Protein AF-A0A0L0F661-F1 (afdb_monomer_lite)

pLDDT: mean 77.95, st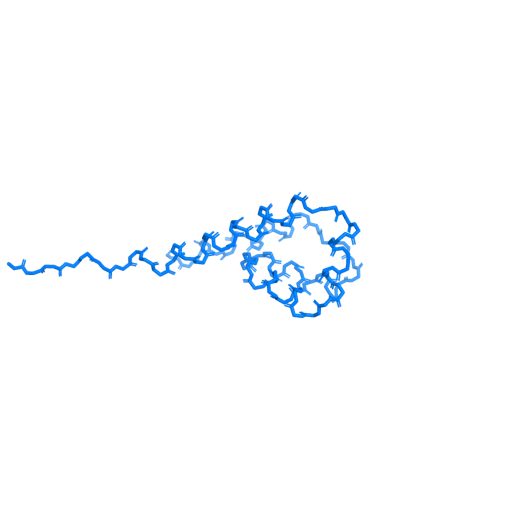d 17.46, range [38.22, 92.31]

Structure (mmCIF, N/CA/C/O backbone):
data_AF-A0A0L0F661-F1
#
_entry.id   AF-A0A0L0F661-F1
#
loop_
_atom_site.group_PDB
_atom_site.id
_atom_site.type_symbol
_atom_site.label_atom_id
_atom_site.label_alt_id
_atom_site.label_comp_id
_atom_site.label_asym_id
_atom_site.label_entity_id
_atom_site.label_seq_id
_atom_site.pdbx_PDB_ins_code
_atom_site.Cartn_x
_atom_site.Cartn_y
_atom_site.Cartn_z
_atom_site.occupancy
_atom_site.B_iso_or_equiv
_atom_site.auth_seq_id
_atom_site.auth_comp_id
_atom_site.auth_asym_id
_atom_site.auth_atom_id
_atom_site.pdbx_PDB_model_num
ATOM 1 N N . MET A 1 1 ? -35.094 -23.526 -26.648 1.00 40.06 1 MET A N 1
ATOM 2 C CA . MET A 1 1 ? -33.648 -23.814 -26.767 1.00 40.06 1 MET A CA 1
ATOM 3 C C . MET A 1 1 ? -32.950 -22.996 -25.695 1.00 40.06 1 MET A C 1
ATOM 5 O O . MET A 1 1 ? -33.272 -21.825 -25.545 1.00 40.06 1 MET A O 1
ATOM 9 N N . SER A 1 2 ? -32.170 -23.668 -24.857 1.00 39.78 2 SER A N 1
ATOM 10 C CA . SER A 1 2 ? -31.832 -23.275 -23.487 1.00 39.78 2 SER A CA 1
ATOM 11 C C . SER A 1 2 ? -30.707 -22.238 -23.365 1.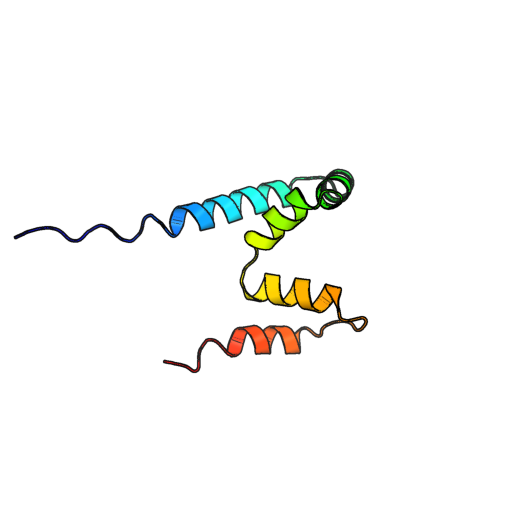00 39.78 2 SER A C 1
ATOM 13 O O . SER A 1 2 ? -29.727 -22.297 -24.094 1.00 39.78 2 SER A O 1
ATOM 15 N N . SER A 1 3 ? -30.892 -21.343 -22.390 1.00 48.75 3 SER A N 1
ATOM 16 C CA . SER A 1 3 ? -29.952 -20.782 -21.404 1.00 48.75 3 SER A CA 1
ATOM 17 C C . SER A 1 3 ? -28.451 -20.669 -21.709 1.00 48.75 3 SER A C 1
ATOM 19 O O . SER A 1 3 ? -27.758 -21.675 -21.805 1.00 48.75 3 SER A O 1
ATOM 21 N N . SER A 1 4 ? -27.916 -19.448 -21.570 1.00 45.06 4 SER A N 1
ATOM 22 C CA . SER A 1 4 ? -26.558 -19.220 -21.041 1.00 45.06 4 SER A CA 1
ATOM 23 C C . SER A 1 4 ? -26.405 -17.808 -20.443 1.00 45.06 4 SER A C 1
ATOM 25 O O . SER A 1 4 ? -25.671 -16.970 -20.960 1.00 45.06 4 SER A O 1
ATOM 27 N N . SER A 1 5 ? -27.105 -17.538 -19.337 1.00 48.31 5 SER A N 1
ATOM 28 C CA . SER A 1 5 ? -26.839 -16.388 -18.457 1.00 48.31 5 SER A CA 1
ATOM 29 C C . SER A 1 5 ? -26.291 -16.919 -17.139 1.00 48.31 5 SER A C 1
ATOM 31 O O . SER A 1 5 ? -27.052 -17.332 -16.270 1.00 48.31 5 SER A O 1
ATOM 33 N N . GLY A 1 6 ? -24.967 -16.972 -17.005 1.00 47.00 6 GLY A N 1
ATOM 34 C CA . GLY A 1 6 ? -24.337 -17.524 -15.807 1.00 47.00 6 GLY A CA 1
ATOM 35 C C . GLY A 1 6 ? -22.816 -17.492 -15.853 1.00 47.00 6 GLY A C 1
ATOM 36 O O . GLY A 1 6 ? -22.196 -18.544 -15.895 1.00 47.00 6 GLY A O 1
ATOM 37 N N . ALA A 1 7 ? -22.213 -16.297 -15.865 1.00 40.19 7 ALA A N 1
ATOM 38 C CA . ALA A 1 7 ? -20.761 -16.148 -15.676 1.00 40.19 7 ALA A CA 1
ATOM 39 C C . ALA A 1 7 ? -20.311 -14.797 -15.070 1.00 40.19 7 ALA A C 1
ATOM 41 O O . ALA A 1 7 ? -19.116 -14.531 -15.016 1.00 40.19 7 ALA A O 1
ATOM 42 N N . VAL A 1 8 ? -21.223 -13.937 -14.591 1.00 48.62 8 VAL A N 1
ATOM 43 C CA . VAL A 1 8 ? -20.869 -12.586 -14.081 1.00 48.62 8 VAL A CA 1
ATOM 44 C C . VAL A 1 8 ? -20.860 -12.451 -12.548 1.00 48.62 8 VAL A C 1
ATOM 46 O O . VAL A 1 8 ? -20.639 -11.362 -12.033 1.00 48.62 8 VAL A O 1
ATOM 49 N N . ALA A 1 9 ? -21.084 -13.531 -11.791 1.00 42.19 9 ALA A N 1
ATOM 50 C CA . ALA A 1 9 ? -21.248 -13.447 -10.332 1.00 42.19 9 ALA A CA 1
ATOM 51 C C . AL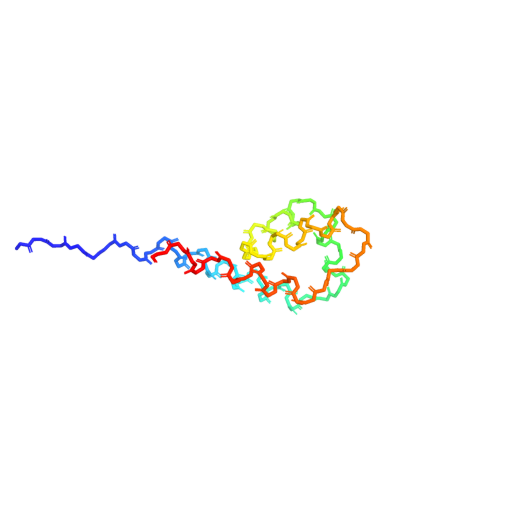A A 1 9 ? -19.946 -13.607 -9.515 1.00 42.19 9 ALA A C 1
ATOM 53 O O . ALA A 1 9 ? -19.889 -13.132 -8.385 1.00 42.19 9 ALA A O 1
ATOM 54 N N . ALA A 1 10 ? -18.901 -14.242 -10.061 1.00 46.25 10 ALA A N 1
ATOM 55 C CA . ALA A 1 10 ? -17.686 -14.568 -9.299 1.00 46.25 10 ALA A CA 1
ATOM 56 C C . ALA A 1 10 ? -16.675 -13.409 -9.191 1.00 46.25 10 ALA A C 1
ATOM 58 O O . ALA A 1 10 ? -15.898 -13.360 -8.245 1.00 46.25 10 ALA A O 1
ATOM 59 N N . SER A 1 11 ? -16.687 -12.460 -10.132 1.00 46.62 11 SER A N 1
ATOM 60 C CA . SER A 1 11 ? -15.842 -11.257 -10.079 1.00 46.62 11 SER A CA 1
ATOM 61 C C . SER A 1 11 ? -16.407 -10.192 -9.130 1.00 46.62 11 SER A C 1
ATOM 63 O O . SER A 1 11 ? -15.659 -9.540 -8.407 1.00 46.62 11 SER A O 1
ATOM 65 N N . ALA A 1 12 ? -17.736 -10.081 -9.040 1.00 51.59 12 ALA A N 1
ATOM 66 C CA . ALA A 1 12 ? -18.404 -9.053 -8.243 1.00 51.59 12 ALA A CA 1
ATOM 67 C C . ALA A 1 12 ? -18.195 -9.191 -6.721 1.00 51.59 12 ALA A C 1
ATOM 69 O O . ALA A 1 12 ? -18.245 -8.186 -6.007 1.00 51.59 12 ALA A O 1
ATOM 70 N N . SER A 1 13 ? -17.969 -10.405 -6.203 1.00 56.78 13 SER A N 1
ATOM 71 C CA . SER A 1 13 ? -17.753 -10.625 -4.765 1.00 56.78 13 SER A CA 1
ATOM 72 C C . SER A 1 13 ? -16.429 -10.028 -4.288 1.00 56.78 13 SER A C 1
ATOM 74 O O . SER A 1 13 ? -16.410 -9.302 -3.295 1.00 56.78 13 SER A O 1
ATOM 76 N N . SER A 1 14 ? -15.343 -10.251 -5.032 1.00 65.00 14 SER A N 1
ATOM 77 C CA . SER A 1 14 ? -14.006 -9.775 -4.660 1.00 65.00 14 SER A CA 1
ATOM 78 C C . SER A 1 14 ? -13.847 -8.261 -4.837 1.00 65.00 14 SER A C 1
ATOM 80 O O . SER A 1 14 ? -13.233 -7.611 -3.992 1.00 65.00 14 SER A O 1
ATOM 82 N N . ASP A 1 15 ? -14.464 -7.671 -5.867 1.00 67.81 15 ASP A N 1
ATOM 83 C CA . ASP A 1 15 ? -14.478 -6.212 -6.061 1.00 67.81 15 ASP A CA 1
ATOM 84 C C . ASP A 1 15 ? -15.242 -5.479 -4.944 1.00 67.81 15 ASP A C 1
ATOM 86 O O . ASP A 1 15 ? -14.885 -4.361 -4.549 1.00 67.81 15 ASP A O 1
ATOM 90 N N . ARG A 1 16 ? -16.305 -6.099 -4.413 1.00 72.56 16 ARG A N 1
ATOM 91 C CA . ARG A 1 16 ? -17.092 -5.530 -3.312 1.00 72.56 16 ARG A CA 1
ATOM 92 C C . ARG A 1 16 ? -16.344 -5.619 -1.989 1.00 72.56 16 ARG A C 1
ATOM 94 O O . ARG A 1 16 ? -16.308 -4.632 -1.261 1.00 72.56 16 ARG A O 1
ATOM 101 N N . GLU A 1 17 ? -15.706 -6.753 -1.710 1.00 75.69 17 GLU A N 1
ATOM 102 C CA . GLU A 1 17 ? -14.849 -6.930 -0.532 1.00 75.69 17 GLU A CA 1
ATOM 103 C C . GLU A 1 17 ? -13.668 -5.956 -0.538 1.00 75.69 17 GLU A C 1
ATOM 105 O O . GLU A 1 17 ? -13.401 -5.315 0.479 1.00 75.69 17 GLU A O 1
ATOM 110 N N . MET A 1 18 ? -13.022 -5.758 -1.692 1.00 78.12 18 MET A N 1
ATOM 111 C CA . MET A 1 18 ? -11.952 -4.772 -1.859 1.00 78.12 18 MET A CA 1
ATOM 112 C C . MET A 1 18 ? -12.438 -3.352 -1.546 1.00 78.12 18 MET A C 1
ATOM 114 O O . MET A 1 18 ? -11.791 -2.633 -0.782 1.00 78.12 18 MET A O 1
ATOM 118 N N . ARG A 1 19 ? -13.606 -2.952 -2.071 1.00 82.00 19 ARG A N 1
ATOM 119 C CA . ARG A 1 19 ? -14.224 -1.656 -1.743 1.00 82.00 19 ARG A CA 1
ATOM 120 C C . ARG A 1 19 ? -14.541 -1.536 -0.256 1.00 82.00 19 ARG A C 1
ATOM 122 O O . ARG A 1 19 ? -14.221 -0.513 0.339 1.00 82.00 19 ARG A O 1
ATOM 129 N N . THR A 1 20 ? -15.127 -2.560 0.360 1.00 86.38 20 THR A N 1
ATOM 130 C CA . THR A 1 20 ? -15.463 -2.538 1.790 1.00 86.38 20 THR A CA 1
ATOM 131 C C . THR A 1 20 ? -14.213 -2.403 2.658 1.00 86.38 20 THR A C 1
ATOM 133 O O . THR A 1 20 ? -14.173 -1.526 3.521 1.00 86.38 20 THR A O 1
ATOM 136 N N . ILE A 1 21 ? -13.165 -3.187 2.391 1.00 86.62 21 ILE A N 1
ATOM 137 C CA . ILE A 1 21 ? -11.891 -3.107 3.119 1.00 86.62 21 ILE A CA 1
ATOM 138 C C . ILE A 1 21 ? -11.258 -1.727 2.937 1.00 86.62 21 ILE A C 1
ATOM 140 O O . ILE A 1 21 ? -10.881 -1.096 3.920 1.00 86.62 21 ILE A O 1
ATOM 144 N N . TYR A 1 22 ? -11.220 -1.203 1.712 1.00 86.62 22 TYR A N 1
ATOM 145 C CA . TYR A 1 22 ? -10.681 0.129 1.444 1.00 86.62 22 TYR A CA 1
ATOM 146 C C . TYR A 1 22 ? -11.445 1.229 2.199 1.00 86.62 22 TYR A C 1
ATOM 148 O O . TYR A 1 22 ? -10.840 2.073 2.859 1.00 86.62 22 TYR A O 1
ATOM 156 N N . THR A 1 23 ? -12.782 1.189 2.179 1.00 88.31 23 THR A N 1
ATOM 157 C CA . THR A 1 23 ? -13.616 2.155 2.917 1.00 88.31 23 THR A CA 1
ATOM 158 C C . THR A 1 23 ? -13.477 2.038 4.432 1.00 88.31 23 THR A C 1
ATOM 160 O O . THR A 1 23 ? -13.664 3.024 5.143 1.00 88.31 23 THR A O 1
ATOM 163 N N . PHE A 1 24 ? -13.148 0.851 4.943 1.00 89.00 24 PHE A N 1
ATOM 164 C CA . PHE A 1 24 ? -12.833 0.672 6.352 1.00 89.00 24 PHE A CA 1
ATOM 165 C C . PHE A 1 24 ? -11.479 1.302 6.682 1.00 89.00 24 PHE A C 1
ATOM 167 O O . PHE A 1 24 ? -11.405 2.128 7.587 1.00 89.00 24 PHE A O 1
ATOM 174 N N . LEU A 1 25 ? -10.438 0.977 5.908 1.00 87.81 25 LEU A N 1
ATOM 175 C CA . LEU A 1 25 ? -9.085 1.494 6.114 1.00 87.81 25 LEU A CA 1
ATOM 176 C C . LEU A 1 25 ? -9.044 3.027 6.072 1.00 87.81 25 LEU A C 1
ATOM 178 O O . LEU A 1 25 ? -8.394 3.634 6.915 1.00 87.81 25 LEU A O 1
ATOM 182 N N . ILE A 1 26 ? -9.787 3.663 5.159 1.00 88.19 26 ILE A N 1
ATOM 183 C CA . ILE A 1 26 ? -9.787 5.129 5.018 1.00 88.19 26 ILE A CA 1
ATOM 184 C C . ILE A 1 26 ? -10.477 5.857 6.181 1.00 88.19 26 ILE A C 1
ATOM 186 O O . ILE A 1 26 ? -10.199 7.027 6.429 1.00 88.19 26 ILE A O 1
ATOM 190 N N . ARG A 1 27 ? -11.394 5.184 6.892 1.00 91.94 27 ARG A N 1
ATOM 191 C CA . ARG A 1 27 ? -12.132 5.758 8.030 1.00 91.94 27 ARG A CA 1
ATOM 192 C C . ARG A 1 27 ? -11.389 5.615 9.355 1.00 91.94 27 ARG A C 1
ATOM 194 O O . ARG A 1 27 ? -11.807 6.235 10.331 1.00 91.94 27 ARG A O 1
ATOM 201 N N . GLN A 1 28 ? -10.346 4.787 9.418 1.00 90.94 28 GLN A N 1
ATOM 202 C CA . GLN A 1 28 ? -9.636 4.521 10.663 1.00 90.94 28 GLN A CA 1
ATOM 203 C C . GLN A 1 28 ? -8.550 5.571 10.952 1.00 90.94 28 GLN A C 1
ATOM 205 O O . GLN A 1 28 ? -7.853 6.012 10.035 1.00 90.94 28 GLN A O 1
ATOM 210 N N . PRO A 1 29 ? -8.354 5.956 12.227 1.00 91.06 29 PRO A N 1
ATOM 211 C CA . PRO A 1 29 ? -7.235 6.797 12.637 1.00 91.06 29 PRO A CA 1
ATOM 212 C C . PRO A 1 29 ? -5.885 6.127 12.358 1.00 91.06 29 PRO A C 1
ATOM 214 O O . PRO A 1 29 ? -5.756 4.906 12.456 1.00 91.06 29 PRO A O 1
ATOM 217 N N . GLN A 1 30 ? -4.844 6.932 12.130 1.00 87.62 30 GLN A N 1
ATOM 218 C CA . GLN A 1 30 ? -3.479 6.443 11.877 1.00 87.62 30 GLN A CA 1
ATOM 219 C C . GLN A 1 30 ? -2.954 5.521 12.991 1.00 87.62 30 GLN A C 1
ATOM 221 O O . GLN A 1 30 ? -2.330 4.509 12.697 1.00 87.62 30 GLN A O 1
ATOM 226 N N . MET A 1 31 ? -3.280 5.810 14.255 1.00 90.12 31 MET A N 1
ATOM 227 C CA . MET A 1 31 ? -2.915 4.960 15.400 1.00 90.12 31 MET A CA 1
ATOM 228 C C . MET A 1 31 ? -3.551 3.564 15.356 1.00 90.12 31 MET A C 1
ATOM 230 O O . MET A 1 31 ? -2.963 2.587 15.809 1.00 90.12 31 MET A O 1
ATOM 234 N N . VAL A 1 32 ? -4.774 3.464 14.834 1.00 89.88 32 VAL A N 1
ATOM 235 C CA . VAL A 1 32 ? -5.461 2.174 14.701 1.00 89.88 32 VAL A CA 1
ATOM 236 C C . VAL A 1 32 ? -4.877 1.409 13.519 1.00 89.88 32 VAL A C 1
ATOM 238 O O . VAL A 1 32 ? -4.643 0.209 13.622 1.00 89.88 32 VAL A O 1
ATOM 241 N N . LEU A 1 33 ? -4.584 2.105 12.417 1.00 89.00 33 LEU A N 1
ATOM 242 C CA . LEU A 1 33 ? -3.930 1.507 11.256 1.00 89.00 33 LEU A CA 1
ATOM 243 C C . LEU A 1 33 ? -2.535 0.977 11.593 1.00 89.00 33 LEU A C 1
ATOM 245 O O . LEU A 1 33 ? -2.212 -0.127 11.169 1.00 89.00 33 LEU A O 1
ATOM 249 N N . SER A 1 34 ? -1.732 1.701 12.379 1.00 89.19 34 SER A N 1
ATOM 250 C CA . SER A 1 34 ? -0.399 1.229 12.769 1.00 89.19 34 SER A CA 1
ATOM 251 C C . SER A 1 34 ? -0.473 -0.087 13.543 1.00 89.19 34 SER A C 1
ATOM 253 O O . SER A 1 34 ? 0.204 -1.038 13.169 1.00 89.19 34 SER A O 1
ATOM 255 N N . SER A 1 35 ? -1.366 -0.191 14.534 1.00 91.44 35 SER A N 1
ATOM 256 C CA . SER A 1 35 ? -1.564 -1.441 15.283 1.00 91.44 35 SER A CA 1
ATOM 257 C C . SER A 1 35 ? -2.156 -2.560 14.414 1.00 91.44 35 SER A C 1
ATOM 259 O O . SER A 1 35 ? -1.785 -3.725 14.539 1.00 91.44 35 SER A O 1
ATOM 261 N N . LEU A 1 36 ? -3.035 -2.220 13.467 1.00 90.56 36 LEU A N 1
ATOM 262 C CA . LEU A 1 36 ? -3.592 -3.190 12.525 1.00 90.56 36 LEU A CA 1
ATOM 263 C C . LEU A 1 36 ? -2.517 -3.773 11.594 1.00 90.56 36 LEU A C 1
ATOM 265 O O . LEU A 1 36 ? -2.558 -4.970 11.307 1.00 90.56 36 LEU A O 1
ATOM 269 N N . TYR A 1 37 ? -1.552 -2.964 11.148 1.00 90.94 37 TYR A N 1
ATOM 270 C CA . TYR A 1 37 ? -0.451 -3.402 10.283 1.00 90.94 37 TYR A CA 1
ATOM 271 C C . TYR A 1 37 ? 0.697 -4.106 11.024 1.00 90.94 37 TYR A C 1
ATOM 273 O O . TYR A 1 37 ? 1.501 -4.767 10.369 1.00 90.94 37 TYR A O 1
ATOM 281 N N . GLU A 1 38 ? 0.753 -4.055 12.360 1.00 92.31 38 GLU A N 1
ATOM 282 C CA . GLU A 1 38 ? 1.677 -4.883 13.157 1.00 92.31 38 GLU A CA 1
ATOM 283 C C . GLU A 1 38 ? 1.357 -6.383 13.046 1.00 92.31 38 GLU A C 1
ATOM 285 O O . GLU A 1 38 ? 2.239 -7.228 13.199 1.00 92.31 38 GLU A O 1
ATOM 290 N N . HIS A 1 39 ? 0.101 -6.739 12.756 1.00 91.88 39 HIS A N 1
ATOM 291 C CA . HIS A 1 39 ? -0.306 -8.129 12.567 1.00 91.88 39 HIS A CA 1
ATOM 292 C C . HIS A 1 39 ? -0.103 -8.599 11.121 1.00 91.88 39 HIS A C 1
ATOM 294 O O . HIS A 1 39 ? -0.733 -8.109 10.179 1.00 91.88 39 HIS A O 1
ATOM 300 N N . SER A 1 40 ? 0.707 -9.647 10.954 1.00 87.69 40 SER A N 1
ATOM 301 C CA . SER A 1 40 ? 1.038 -10.242 9.651 1.00 87.69 40 SER A CA 1
ATOM 302 C C . SER A 1 40 ? -0.188 -10.738 8.875 1.00 87.69 40 SER A C 1
ATOM 304 O O . SER A 1 40 ? -0.239 -10.598 7.655 1.00 87.69 40 SER A O 1
ATOM 306 N N . LEU A 1 41 ? -1.205 -11.259 9.569 1.00 89.25 41 LEU A N 1
ATOM 307 C CA . LEU A 1 41 ? -2.456 -11.716 8.955 1.00 89.25 41 LEU A CA 1
ATOM 308 C C . LEU A 1 41 ? -3.259 -10.560 8.351 1.00 89.25 41 LEU A C 1
ATOM 310 O O . LEU A 1 41 ? -3.731 -10.659 7.219 1.00 89.25 41 LEU A O 1
ATOM 314 N N . SER A 1 42 ? -3.377 -9.454 9.085 1.00 89.88 42 SER A N 1
ATOM 315 C CA . SER A 1 42 ? -4.078 -8.250 8.635 1.00 89.88 42 SER A CA 1
ATOM 316 C C . SER A 1 42 ? -3.364 -7.619 7.443 1.00 89.88 42 SER A C 1
ATOM 318 O O . SER A 1 42 ? -3.994 -7.321 6.429 1.00 89.88 42 SER A O 1
ATOM 320 N N . CYS A 1 43 ? -2.036 -7.489 7.524 1.00 89.69 43 CYS A N 1
ATOM 321 C CA . CYS A 1 43 ? -1.225 -6.955 6.434 1.00 89.69 43 CYS A CA 1
ATOM 322 C C . CYS A 1 43 ? -1.329 -7.831 5.173 1.00 89.69 43 CYS A C 1
ATOM 324 O O . CYS A 1 43 ? -1.530 -7.317 4.073 1.00 89.69 43 CYS A O 1
ATOM 326 N N . LEU A 1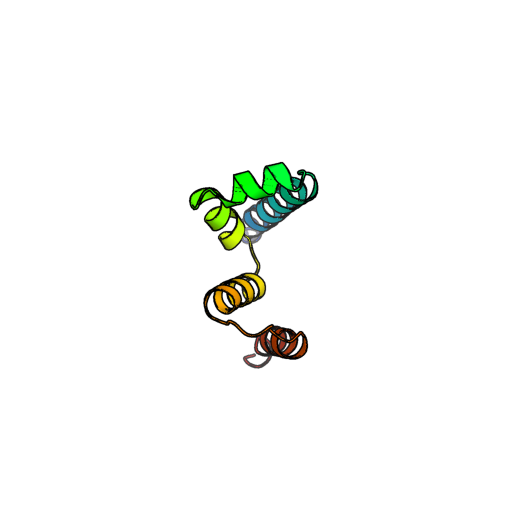 44 ? -1.309 -9.161 5.329 1.00 89.69 44 LEU A N 1
ATOM 327 C CA . LEU A 1 44 ? -1.501 -10.102 4.225 1.00 89.69 44 LEU A CA 1
ATOM 328 C C . LEU A 1 44 ? -2.904 -10.000 3.610 1.00 89.69 44 LEU A C 1
ATOM 330 O O . LEU A 1 44 ? -3.038 -10.047 2.387 1.00 89.69 44 LEU A O 1
ATOM 334 N N . ALA A 1 45 ? -3.946 -9.850 4.430 1.00 89.00 45 ALA A N 1
ATOM 335 C CA . ALA A 1 45 ? -5.316 -9.690 3.951 1.00 89.00 45 ALA A CA 1
ATOM 336 C C . ALA A 1 45 ? -5.463 -8.429 3.089 1.00 89.00 45 ALA A C 1
ATOM 338 O O . ALA A 1 45 ? -6.025 -8.498 1.996 1.00 89.00 45 ALA A O 1
ATOM 339 N N . VAL A 1 46 ? -4.889 -7.304 3.527 1.00 89.69 46 VAL A N 1
ATOM 340 C CA . VAL A 1 46 ? -4.847 -6.067 2.735 1.00 89.69 46 VAL A CA 1
ATOM 341 C C . VAL A 1 46 ? -4.005 -6.268 1.475 1.00 89.69 46 VAL A C 1
ATOM 343 O O . VAL A 1 46 ? -4.477 -5.995 0.379 1.00 89.69 46 VAL A O 1
ATOM 346 N N . PHE A 1 47 ? -2.805 -6.842 1.578 1.00 89.56 47 PHE A N 1
ATOM 347 C CA . PHE A 1 47 ? -1.938 -7.097 0.422 1.00 89.56 47 PHE A CA 1
ATOM 348 C C . PHE A 1 47 ? -2.627 -7.923 -0.676 1.00 89.56 47 PHE A C 1
ATOM 350 O O . PHE A 1 47 ? -2.445 -7.665 -1.866 1.00 89.56 47 PHE A O 1
ATOM 357 N N . ARG A 1 48 ? -3.459 -8.903 -0.307 1.00 88.56 48 ARG A N 1
ATOM 358 C CA . ARG A 1 48 ? -4.197 -9.728 -1.275 1.00 88.56 48 ARG A CA 1
ATOM 359 C C . ARG A 1 48 ? -5.268 -8.955 -2.042 1.00 88.56 48 ARG A C 1
ATOM 361 O O . ARG A 1 48 ? -5.520 -9.320 -3.191 1.00 88.56 48 ARG A O 1
ATOM 368 N N . THR A 1 49 ? -5.862 -7.921 -1.445 1.00 87.25 49 THR A N 1
ATOM 369 C CA . THR A 1 49 ? -6.898 -7.092 -2.084 1.00 87.25 49 THR A CA 1
ATOM 370 C C . THR A 1 49 ? -6.330 -5.982 -2.961 1.00 87.25 49 THR A C 1
ATOM 372 O O . THR A 1 49 ? -7.074 -5.383 -3.733 1.00 87.25 49 THR A O 1
ATOM 375 N N . LEU A 1 50 ? -5.019 -5.725 -2.911 1.00 86.62 50 LEU A N 1
ATOM 376 C CA . LEU A 1 50 ? -4.372 -4.796 -3.833 1.00 86.62 50 LEU A CA 1
ATOM 377 C C . LEU A 1 50 ? -4.441 -5.308 -5.279 1.00 86.62 50 LEU A C 1
ATOM 379 O O . LEU A 1 50 ? -4.364 -6.511 -5.559 1.00 86.62 50 LEU A O 1
ATOM 383 N N . SER A 1 51 ? -4.505 -4.358 -6.215 1.00 85.94 51 SER A N 1
ATOM 384 C CA . SER A 1 51 ? -4.361 -4.646 -7.639 1.00 85.94 51 SER A CA 1
ATOM 385 C C . SER A 1 51 ? -3.002 -5.310 -7.923 1.00 85.94 51 SER A C 1
ATOM 387 O O . SER A 1 51 ? -2.056 -5.170 -7.140 1.00 85.94 51 SER A O 1
ATOM 389 N N . PRO A 1 52 ? -2.847 -6.012 -9.058 1.00 85.62 52 PRO A N 1
ATOM 390 C CA . PRO A 1 52 ? -1.575 -6.633 -9.418 1.00 85.62 52 PRO A CA 1
ATOM 391 C C . PRO A 1 52 ? -0.389 -5.656 -9.406 1.00 85.62 52 PRO A C 1
ATOM 393 O O . PRO A 1 52 ? 0.690 -6.024 -8.948 1.00 85.62 52 PRO A O 1
ATOM 396 N N . VAL A 1 53 ? -0.607 -4.414 -9.857 1.00 88.25 53 VAL A N 1
ATOM 397 C CA . VAL A 1 53 ? 0.407 -3.346 -9.848 1.00 88.25 53 VAL A CA 1
ATOM 398 C C . VAL A 1 53 ? 0.706 -2.897 -8.418 1.00 88.25 53 VAL A C 1
ATOM 400 O O . VAL A 1 53 ? 1.870 -2.787 -8.048 1.00 88.25 53 VAL A O 1
ATOM 403 N N . GLY A 1 54 ? -0.321 -2.723 -7.578 1.00 88.44 54 GLY A N 1
ATOM 404 C CA . GLY A 1 54 ? -0.137 -2.367 -6.169 1.00 88.44 54 GLY A CA 1
ATOM 405 C C . GLY A 1 54 ? 0.673 -3.412 -5.398 1.00 88.44 54 GLY A C 1
ATOM 406 O O . GLY A 1 54 ? 1.554 -3.061 -4.617 1.00 88.44 54 GLY A O 1
ATOM 407 N N . ARG A 1 55 ? 0.442 -4.703 -5.663 1.00 91.12 55 ARG A N 1
ATOM 408 C CA . ARG A 1 55 ? 1.247 -5.782 -5.072 1.00 91.12 55 ARG A CA 1
ATOM 409 C C . ARG A 1 55 ? 2.698 -5.734 -5.529 1.00 91.12 55 ARG A C 1
ATOM 411 O O . ARG A 1 55 ? 3.586 -5.878 -4.697 1.00 91.12 55 ARG A O 1
ATOM 418 N N . HIS A 1 56 ? 2.938 -5.515 -6.823 1.00 90.56 56 HIS A N 1
ATOM 419 C CA . HIS A 1 56 ? 4.294 -5.371 -7.357 1.00 90.56 56 HIS A CA 1
ATOM 420 C C . HIS A 1 56 ? 5.027 -4.188 -6.711 1.00 90.56 56 HIS A C 1
ATOM 422 O O . HIS A 1 56 ? 6.166 -4.341 -6.278 1.00 90.56 56 HIS A O 1
ATOM 428 N N . TYR A 1 57 ? 4.345 -3.050 -6.562 1.00 91.56 57 TYR A N 1
ATOM 429 C CA . TYR A 1 57 ? 4.879 -1.863 -5.899 1.00 91.56 57 TYR A CA 1
ATOM 430 C C . TYR A 1 57 ? 5.287 -2.145 -4.447 1.00 91.56 57 TYR A C 1
ATOM 432 O O . TYR A 1 57 ? 6.436 -1.912 -4.079 1.00 91.56 57 TYR A O 1
ATOM 440 N N . VAL A 1 58 ? 4.390 -2.725 -3.639 1.00 91.56 58 VAL A N 1
ATOM 441 C CA . VAL A 1 58 ? 4.694 -3.082 -2.241 1.00 91.56 58 VAL A CA 1
ATOM 442 C C . VAL A 1 58 ? 5.865 -4.060 -2.163 1.00 91.56 58 VAL A C 1
ATOM 444 O O . VAL A 1 58 ? 6.763 -3.869 -1.351 1.00 91.56 58 VAL A O 1
ATOM 447 N N . MET A 1 59 ? 5.902 -5.076 -3.028 1.00 91.56 59 MET A N 1
ATOM 448 C CA . MET A 1 59 ? 6.998 -6.043 -3.024 1.00 91.56 59 MET A CA 1
ATOM 449 C C . MET A 1 59 ? 8.334 -5.389 -3.364 1.00 91.56 59 MET A C 1
ATO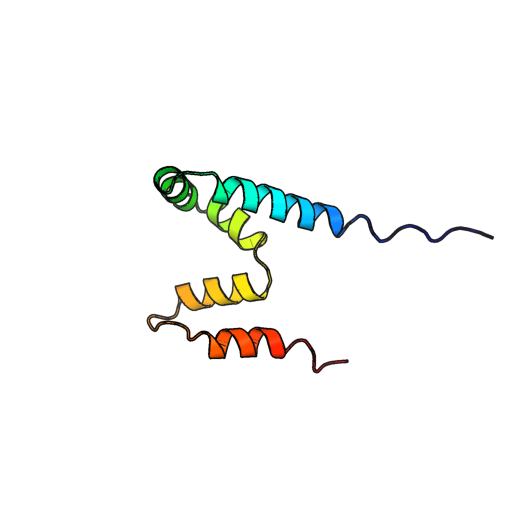M 451 O O . MET A 1 59 ? 9.337 -5.684 -2.725 1.00 91.56 59 MET A O 1
ATOM 455 N N . ARG A 1 60 ? 8.353 -4.455 -4.317 1.00 90.19 60 ARG A N 1
ATOM 456 C CA . ARG A 1 60 ? 9.561 -3.711 -4.673 1.00 90.19 60 ARG A CA 1
ATOM 457 C C . ARG A 1 60 ? 10.023 -2.803 -3.529 1.00 90.19 60 ARG A C 1
ATOM 459 O O . ARG A 1 60 ? 11.219 -2.770 -3.259 1.00 90.19 60 ARG A O 1
ATOM 466 N N . LEU A 1 61 ? 9.104 -2.163 -2.800 1.00 90.38 61 LEU A N 1
ATOM 467 C CA . LEU A 1 61 ? 9.431 -1.364 -1.609 1.00 90.38 61 LEU A CA 1
ATOM 468 C C . LEU A 1 61 ? 10.094 -2.175 -0.487 1.00 90.38 61 LEU A C 1
ATOM 470 O O . LEU A 1 61 ? 10.912 -1.631 0.245 1.00 90.38 61 LEU A O 1
ATOM 474 N N . LEU A 1 62 ? 9.776 -3.466 -0.347 1.00 89.81 62 LEU A N 1
ATOM 475 C CA . LEU A 1 62 ? 10.398 -4.311 0.681 1.00 89.81 62 LEU A CA 1
ATOM 476 C C . LEU A 1 62 ? 11.886 -4.583 0.417 1.00 89.81 62 LEU A C 1
ATOM 478 O O . LEU A 1 62 ? 12.634 -4.833 1.360 1.00 89.81 62 LEU A O 1
ATOM 482 N N . TYR A 1 63 ? 12.311 -4.555 -0.849 1.00 88.81 63 TYR A N 1
ATOM 483 C CA . TYR A 1 63 ? 13.667 -4.939 -1.258 1.00 88.81 63 TYR A CA 1
ATOM 484 C C . TYR A 1 63 ? 14.492 -3.790 -1.848 1.00 88.81 63 TYR A C 1
ATOM 486 O O . TYR A 1 63 ? 15.688 -3.961 -2.078 1.00 88.81 63 TYR A O 1
ATOM 494 N N . THR A 1 64 ? 13.886 -2.625 -2.078 1.00 87.88 64 THR A N 1
ATOM 495 C CA . THR A 1 64 ? 14.558 -1.459 -2.667 1.00 87.88 64 THR A CA 1
ATOM 496 C C . THR A 1 64 ? 14.776 -0.408 -1.589 1.00 87.88 64 THR A C 1
ATOM 498 O O . THR A 1 64 ? 13.842 -0.042 -0.881 1.00 87.88 64 THR A O 1
ATOM 501 N N . LYS A 1 65 ? 16.016 0.072 -1.448 1.00 83.88 65 LYS A N 1
ATOM 502 C CA . LYS A 1 65 ? 16.327 1.209 -0.566 1.00 83.88 65 LYS A CA 1
ATOM 503 C C . LYS A 1 65 ? 16.024 2.553 -1.221 1.00 83.88 65 LYS A C 1
ATOM 505 O O . LYS A 1 65 ? 15.735 3.514 -0.515 1.00 83.88 65 LYS A O 1
ATOM 510 N N . ASP A 1 66 ? 16.104 2.597 -2.544 1.00 86.25 66 ASP A N 1
ATOM 511 C CA . ASP A 1 66 ? 15.894 3.805 -3.328 1.00 86.25 66 ASP A CA 1
ATOM 512 C C . ASP A 1 66 ? 14.398 4.065 -3.573 1.00 86.25 66 ASP A C 1
ATOM 514 O O . ASP A 1 66 ? 13.614 3.115 -3.709 1.00 86.25 66 ASP A O 1
ATOM 518 N N . PRO A 1 67 ? 13.978 5.342 -3.619 1.00 85.00 67 PRO A N 1
ATOM 519 C CA . PRO A 1 67 ? 12.605 5.698 -3.941 1.00 85.00 67 PRO A CA 1
ATOM 520 C C . PRO A 1 67 ? 12.258 5.246 -5.363 1.00 85.00 67 PRO A C 1
ATOM 522 O O . PRO A 1 67 ? 13.036 5.419 -6.297 1.00 85.00 67 PRO A O 1
ATOM 525 N N . ILE A 1 68 ? 11.067 4.675 -5.521 1.00 86.38 68 ILE A N 1
ATOM 526 C CA . ILE A 1 68 ? 10.536 4.272 -6.824 1.00 86.38 68 ILE A CA 1
ATOM 527 C C . ILE A 1 68 ? 9.955 5.511 -7.511 1.00 86.38 68 ILE A C 1
ATOM 529 O O . ILE A 1 68 ? 9.094 6.184 -6.938 1.00 86.38 68 ILE A O 1
ATOM 533 N N . GLU A 1 69 ? 10.392 5.796 -8.736 1.00 89.69 69 GLU A N 1
ATOM 534 C CA . GLU A 1 69 ? 9.856 6.902 -9.530 1.00 89.69 69 GLU A CA 1
ATOM 535 C C . GLU A 1 69 ? 8.461 6.584 -10.089 1.00 89.69 69 GLU A C 1
ATOM 537 O O . GLU A 1 69 ? 8.137 5.441 -10.412 1.00 89.69 69 GLU A O 1
ATOM 542 N N . LEU A 1 70 ? 7.615 7.610 -10.238 1.00 86.38 70 LEU A N 1
ATOM 543 C CA . LEU A 1 70 ? 6.262 7.444 -10.788 1.00 86.38 70 LEU A CA 1
ATOM 544 C C . LEU A 1 70 ? 6.278 6.995 -12.261 1.00 86.38 70 LEU A C 1
ATOM 546 O O . LEU A 1 70 ? 5.416 6.220 -12.668 1.00 86.38 70 LEU A O 1
ATOM 550 N N . SER A 1 71 ? 7.284 7.429 -13.023 1.00 87.62 71 SER A N 1
ATOM 551 C CA . SER A 1 71 ? 7.566 7.008 -14.404 1.00 87.62 71 SER A CA 1
ATOM 552 C C . SER A 1 71 ? 7.686 5.487 -14.527 1.00 87.62 71 SER A C 1
ATOM 554 O O . SER A 1 71 ? 7.077 4.883 -15.410 1.00 87.62 71 SER A O 1
ATOM 556 N N . ASP A 1 72 ? 8.399 4.844 -13.601 1.00 86.25 72 ASP A N 1
ATOM 557 C CA . ASP A 1 72 ? 8.546 3.387 -13.579 1.00 86.25 72 ASP A CA 1
ATOM 558 C C . ASP A 1 72 ? 7.203 2.682 -13.342 1.00 86.25 72 ASP A C 1
ATOM 560 O O . ASP A 1 72 ? 6.918 1.646 -13.945 1.00 86.25 72 ASP A O 1
ATOM 564 N N . ILE A 1 73 ? 6.343 3.256 -12.494 1.00 87.38 73 ILE A N 1
ATOM 565 C CA . ILE A 1 73 ? 5.020 2.696 -12.180 1.00 87.38 73 ILE A CA 1
ATOM 566 C C . ILE A 1 73 ? 4.094 2.747 -13.405 1.00 87.38 73 ILE A C 1
ATOM 568 O O . ILE A 1 73 ? 3.326 1.807 -13.643 1.00 87.38 73 ILE A O 1
ATOM 572 N N . GLU A 1 74 ? 4.172 3.814 -14.203 1.00 86.50 74 GLU A N 1
ATOM 573 C CA . GLU A 1 74 ? 3.411 3.954 -15.452 1.00 86.50 74 GLU A CA 1
ATOM 574 C C . GLU A 1 74 ? 3.822 2.900 -16.489 1.00 86.50 74 GLU A C 1
ATOM 576 O O . GLU A 1 74 ? 2.964 2.298 -17.146 1.00 86.50 74 GLU A O 1
ATOM 581 N N . VAL A 1 75 ? 5.118 2.585 -16.575 1.00 86.44 75 VAL A N 1
ATOM 582 C CA . VAL A 1 75 ? 5.625 1.505 -17.436 1.00 86.44 75 VAL A CA 1
ATOM 583 C C . VAL A 1 75 ? 5.043 0.152 -17.014 1.00 86.44 75 VAL A C 1
ATOM 585 O O . VAL A 1 75 ? 4.580 -0.609 -17.866 1.00 86.44 75 VAL A O 1
ATOM 588 N N . TRP A 1 76 ? 4.957 -0.135 -15.709 1.00 84.62 76 TRP A N 1
ATOM 589 C CA . TRP A 1 76 ? 4.363 -1.391 -15.218 1.00 84.62 76 TRP A CA 1
ATOM 590 C C . TRP A 1 76 ? 2.865 -1.511 -15.511 1.00 84.62 76 TRP A C 1
ATOM 592 O O . TRP A 1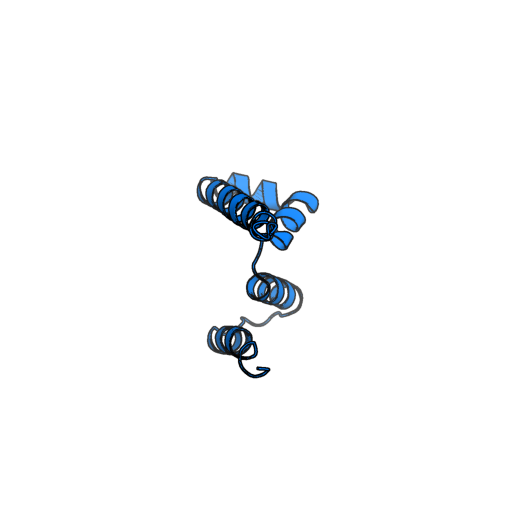 76 ? 2.332 -2.621 -15.586 1.00 84.62 76 TRP A O 1
ATOM 602 N N . CYS A 1 77 ? 2.169 -0.383 -15.664 1.00 80.56 77 CYS A N 1
ATOM 603 C CA . CYS A 1 77 ? 0.766 -0.365 -16.072 1.00 80.56 77 CYS A CA 1
ATOM 604 C C . CYS A 1 77 ? 0.592 -0.593 -17.582 1.00 80.56 77 CYS A C 1
ATOM 606 O O . CYS A 1 77 ? -0.427 -1.146 -17.997 1.00 80.56 77 CYS A O 1
ATOM 608 N N . THR A 1 78 ? 1.578 -0.193 -18.388 1.00 71.75 78 THR A N 1
ATOM 609 C CA . THR A 1 78 ? 1.497 -0.178 -19.857 1.00 71.75 78 THR A CA 1
ATOM 610 C C . THR A 1 78 ? 1.792 -1.545 -20.484 1.00 71.75 78 THR A C 1
ATOM 612 O O . THR A 1 78 ? 1.169 -1.913 -21.476 1.00 71.75 78 THR A O 1
ATOM 615 N N . ASP A 1 79 ? 2.659 -2.352 -19.869 1.00 59.03 79 ASP A N 1
ATOM 616 C CA . ASP A 1 79 ? 3.119 -3.649 -20.407 1.00 59.03 79 ASP A CA 1
ATOM 617 C C . ASP A 1 79 ? 2.001 -4.701 -20.607 1.00 59.03 79 ASP A C 1
ATOM 619 O O . ASP A 1 79 ? 2.170 -5.706 -21.291 1.00 59.03 79 ASP A O 1
ATOM 623 N N . ARG A 1 80 ? 0.799 -4.470 -20.064 1.00 55.28 80 ARG A N 1
ATOM 624 C CA . ARG A 1 80 ? -0.310 -5.434 -20.134 1.00 55.28 80 ARG A CA 1
ATOM 625 C C . ARG A 1 80 ? -1.197 -5.314 -21.385 1.00 55.28 80 ARG A C 1
ATOM 627 O O . ARG A 1 80 ? -2.117 -6.118 -21.532 1.00 55.28 80 ARG A O 1
ATOM 634 N N . THR A 1 81 ? -0.967 -4.341 -22.272 1.00 52.34 81 THR A N 1
ATOM 635 C CA . THR A 1 81 ? -1.808 -4.111 -23.470 1.00 52.34 81 THR A CA 1
ATOM 636 C C . THR A 1 81 ? -1.203 -4.599 -24.794 1.00 52.34 81 THR A C 1
ATOM 638 O O . THR A 1 81 ? -1.912 -4.593 -25.796 1.00 52.34 81 THR A O 1
ATOM 641 N N . LEU A 1 82 ? 0.044 -5.090 -24.818 1.00 47.47 82 LEU A N 1
ATOM 642 C CA . LEU A 1 82 ? 0.766 -5.510 -26.038 1.00 47.47 82 LEU A CA 1
ATOM 643 C C . LEU A 1 82 ? 0.852 -7.038 -26.246 1.00 47.47 82 LEU A C 1
ATOM 645 O O . LEU A 1 82 ? 1.786 -7.539 -26.865 1.00 47.47 82 LEU A O 1
ATOM 649 N N . HIS A 1 83 ? -0.133 -7.798 -25.759 1.00 45.75 83 HIS A N 1
ATOM 650 C CA . HIS A 1 83 ? -0.296 -9.212 -26.128 1.00 45.75 83 HIS A CA 1
ATOM 651 C C . HIS A 1 83 ? -1.764 -9.556 -26.436 1.00 45.75 83 HIS A C 1
ATOM 653 O O . HIS A 1 83 ? -2.345 -10.476 -25.851 1.00 45.75 83 HIS A O 1
ATOM 659 N N . ARG A 1 84 ? -2.374 -8.793 -27.352 1.00 38.22 84 ARG A N 1
ATOM 660 C CA . ARG A 1 84 ? -3.608 -9.172 -28.049 1.00 38.22 84 ARG A CA 1
ATOM 661 C C . ARG A 1 84 ? -3.470 -8.928 -29.544 1.00 38.22 84 ARG A C 1
ATOM 663 O O . ARG A 1 84 ? -2.918 -7.867 -29.898 1.00 38.22 84 ARG A O 1
#

Secondary structure (DSSP, 8-state):
------SSHHHHHHHHHHHHHHHHHHHS-HHHHHHHHHSHHHHHHHHHHS-HHHHHHHHHHHH-SSPPPHHHHHHHHHTTSS--

Radius of gyration: 17.5 Å; chains: 1; bounding box: 50×31×43 Å

InterPro domains:
  IPR004598 Transcription factor TFIIH subunit p52/Tfb2 [PF03849] (24-80)
  IPR004598 Transcription factor TFIIH subunit p52/Tfb2 [PTHR13152] (19-80)

Organism: NCBI:txid667725

Sequence (84 aa):
MSSSSGAVAASASSDREMRTIYTFLIRQPQMVLSSLYEHSLSCLAVFRTLSPVGRHYVMRLLYTKDPIELSDIEVWCTDRTLHR

Foldseek 3Di:
DDDDDDDPPPVVVLVVVLVVVVVVLVPDDPVVVVVQCVDPVSVVVNLVSDDPLRVVVVVCVVPDPDDDDPVVSVVVVPVPPPPD